Protein AF-A0A496TPA4-F1 (afdb_monomer)

pLDDT: mean 83.9, std 18.82, range [39.41, 98.81]

Sequence (120 aa):
IIIVALFLFCKKSGTNETYGLCKVEGTVYLDNQPYAGAEVEYGFAVVRGSTIGTELVWTASQIIRTDNNGYYSFSRKQVNDRYDYRVRAKHPIKGYWSEHFRGTIMGGTTKTHNFSFTSE

Structure (mmCIF, N/CA/C/O backbone):
data_AF-A0A496TPA4-F1
#
_entry.id   AF-A0A496TPA4-F1
#
loop_
_atom_site.group_PDB
_atom_site.id
_atom_site.type_symbol
_atom_site.label_atom_id
_atom_site.label_alt_id
_atom_site.label_comp_id
_atom_site.label_asym_id
_atom_site.label_entity_id
_atom_site.label_seq_id
_atom_site.pdbx_PDB_ins_code
_atom_site.Cartn_x
_atom_site.Cartn_y
_atom_site.Cartn_z
_atom_site.occupancy
_atom_site.B_iso_or_equiv
_atom_site.auth_seq_id
_atom_site.auth_comp_id
_atom_site.auth_asym_id
_atom_site.auth_atom_id
_atom_site.pdbx_PDB_model_num
ATOM 1 N N . ILE A 1 1 ? -3.164 -44.098 -53.276 1.00 43.75 1 ILE A N 1
ATOM 2 C CA . ILE A 1 1 ? -2.377 -42.845 -53.361 1.00 43.75 1 ILE A CA 1
ATOM 3 C C . ILE A 1 1 ? -3.028 -41.849 -52.412 1.00 43.75 1 ILE A C 1
ATOM 5 O O . ILE A 1 1 ? -4.194 -41.528 -52.592 1.00 43.75 1 ILE A O 1
ATOM 9 N N . ILE A 1 2 ? -2.312 -41.502 -51.342 1.00 45.41 2 ILE A N 1
ATOM 10 C CA . ILE A 1 2 ? -2.706 -40.578 -50.270 1.00 45.41 2 ILE A CA 1
ATOM 11 C C . ILE A 1 2 ? -2.061 -39.230 -50.589 1.00 45.41 2 ILE A C 1
ATOM 13 O O . ILE A 1 2 ? -0.855 -39.211 -50.815 1.00 45.41 2 ILE A O 1
ATOM 17 N N . ILE A 1 3 ? -2.812 -38.125 -50.551 1.00 47.16 3 ILE A N 1
ATOM 18 C CA . ILE A 1 3 ? -2.228 -36.785 -50.389 1.00 47.16 3 ILE A CA 1
ATOM 19 C C . ILE A 1 3 ? -3.076 -36.014 -49.374 1.00 47.16 3 ILE A C 1
ATOM 21 O O . ILE A 1 3 ? -4.131 -35.468 -49.683 1.00 47.16 3 ILE A O 1
ATOM 25 N N . VAL A 1 4 ? -2.592 -36.022 -48.132 1.00 50.34 4 VAL A N 1
ATOM 26 C CA . VAL A 1 4 ? -3.020 -35.157 -47.031 1.00 50.34 4 VAL A CA 1
ATOM 27 C C . VAL A 1 4 ? -2.287 -33.828 -47.207 1.00 50.34 4 VAL A C 1
ATOM 29 O O . VAL A 1 4 ? -1.071 -33.767 -47.038 1.00 50.34 4 VAL A O 1
ATOM 32 N N . ALA A 1 5 ? -3.006 -32.765 -47.565 1.00 53.84 5 ALA A N 1
ATOM 33 C CA . ALA A 1 5 ? -2.445 -31.419 -47.634 1.00 53.84 5 ALA A CA 1
ATOM 34 C C . ALA A 1 5 ? -2.556 -30.738 -46.259 1.00 53.84 5 ALA A C 1
ATOM 36 O O . ALA A 1 5 ? -3.530 -30.055 -45.948 1.00 53.84 5 ALA A O 1
ATOM 37 N N . LEU A 1 6 ? -1.540 -30.962 -45.423 1.00 49.50 6 LEU A N 1
ATOM 38 C CA . LEU A 1 6 ? -1.263 -30.187 -44.215 1.00 49.50 6 LEU A CA 1
ATOM 39 C C . LEU A 1 6 ? -0.808 -28.776 -44.620 1.00 49.50 6 LEU A C 1
ATOM 41 O O . LEU A 1 6 ? 0.357 -28.558 -44.948 1.00 49.50 6 LEU A O 1
ATOM 45 N N . PHE A 1 7 ? -1.717 -27.803 -44.573 1.00 52.25 7 PHE A N 1
ATOM 46 C CA . PHE A 1 7 ? -1.339 -26.391 -44.606 1.00 52.25 7 PHE A CA 1
ATOM 47 C C . PHE A 1 7 ? -0.762 -25.991 -43.243 1.00 52.25 7 PHE A C 1
ATOM 49 O O . PHE A 1 7 ? -1.466 -25.550 -42.336 1.00 52.25 7 PHE A O 1
ATOM 56 N N . LEU A 1 8 ? 0.555 -26.165 -43.118 1.00 51.94 8 LEU A N 1
ATOM 57 C CA . LEU A 1 8 ? 1.398 -25.560 -42.092 1.00 51.94 8 LEU A CA 1
ATOM 58 C C . LEU A 1 8 ? 1.407 -24.036 -42.281 1.00 51.94 8 LEU A C 1
ATOM 60 O O . LEU A 1 8 ? 2.301 -23.470 -42.907 1.00 51.94 8 LEU A O 1
ATOM 64 N N . PHE A 1 9 ? 0.412 -23.352 -41.718 1.00 55.00 9 PHE A N 1
ATOM 65 C CA . PHE A 1 9 ? 0.528 -21.920 -41.464 1.00 55.00 9 PHE A CA 1
ATOM 66 C C . PHE A 1 9 ? 1.461 -21.709 -40.270 1.00 55.00 9 PHE A C 1
ATOM 68 O O . PHE A 1 9 ? 1.037 -21.630 -39.117 1.00 55.00 9 PHE A O 1
ATOM 75 N N . CYS A 1 10 ? 2.756 -21.597 -40.567 1.00 48.84 10 CYS A N 1
ATOM 76 C CA . CYS A 1 10 ? 3.737 -20.992 -39.677 1.00 48.84 10 CYS A CA 1
ATOM 77 C C . CYS A 1 10 ? 3.337 -19.533 -39.415 1.00 48.84 10 CYS A C 1
ATOM 79 O O . CYS A 1 10 ? 3.732 -18.619 -40.141 1.00 48.84 10 CYS A O 1
ATOM 81 N N . LYS A 1 11 ? 2.547 -19.295 -38.361 1.00 42.28 11 LYS A N 1
ATOM 82 C CA . LYS A 1 11 ? 2.429 -17.962 -37.773 1.00 42.28 11 LYS A CA 1
ATOM 83 C C . LYS A 1 11 ? 3.785 -17.606 -37.172 1.00 42.28 11 LYS A C 1
ATOM 85 O O . LYS A 1 11 ? 4.165 -18.098 -36.117 1.00 42.28 11 LYS A O 1
ATOM 90 N N . LYS A 1 12 ? 4.513 -16.751 -37.889 1.00 41.75 12 LYS A N 1
ATOM 91 C CA . LYS A 1 12 ? 5.655 -15.977 -37.404 1.00 41.75 12 LYS A CA 1
ATOM 92 C C . LYS A 1 12 ? 5.258 -15.340 -36.066 1.00 41.75 12 LYS A C 1
ATOM 94 O O . LYS A 1 12 ? 4.437 -14.424 -36.056 1.00 41.75 12 LYS A O 1
ATOM 99 N N . SER A 1 13 ? 5.788 -15.854 -34.953 1.00 41.25 13 SER A N 1
ATOM 100 C CA . SER A 1 13 ? 5.656 -15.217 -33.640 1.00 41.25 13 SER A CA 1
ATOM 101 C C . SER A 1 13 ? 6.292 -13.838 -33.725 1.00 41.25 13 SER A C 1
ATOM 103 O O . SER A 1 13 ? 7.514 -13.706 -33.727 1.00 41.25 13 SER A O 1
ATOM 105 N N . GLY A 1 14 ? 5.452 -12.814 -33.859 1.00 39.41 14 GLY A N 1
ATOM 106 C CA . GLY A 1 14 ? 5.850 -11.450 -33.564 1.00 39.41 14 GLY A CA 1
ATOM 107 C C . GLY A 1 14 ? 6.234 -11.393 -32.093 1.00 39.41 14 GLY A C 1
ATOM 108 O O . GLY A 1 14 ? 5.472 -11.829 -31.231 1.00 39.41 14 GLY A O 1
ATOM 109 N N . THR A 1 15 ? 7.436 -10.912 -31.814 1.00 41.53 15 THR A N 1
ATOM 110 C CA . THR A 1 15 ? 7.866 -10.498 -30.484 1.00 41.53 15 THR A CA 1
ATOM 111 C C . THR A 1 15 ? 6.883 -9.434 -29.998 1.00 41.53 15 THR A C 1
ATOM 113 O O . THR A 1 15 ? 6.935 -8.285 -30.428 1.00 41.53 15 THR A O 1
ATOM 116 N N . ASN A 1 16 ? 5.922 -9.832 -29.162 1.00 43.44 16 ASN A N 1
ATOM 117 C CA . ASN A 1 16 ? 5.026 -8.900 -28.491 1.00 43.44 16 ASN A CA 1
ATOM 118 C C . ASN A 1 16 ? 5.857 -8.131 -27.462 1.00 43.44 16 ASN A C 1
ATOM 120 O O . ASN A 1 16 ? 6.137 -8.650 -26.381 1.00 43.44 16 ASN A O 1
ATOM 124 N N . GLU A 1 17 ? 6.257 -6.903 -27.790 1.00 49.25 17 GLU A N 1
ATOM 125 C CA . GLU A 1 17 ? 6.692 -5.942 -26.778 1.00 49.25 17 GLU A CA 1
ATOM 126 C C . GLU A 1 17 ? 5.532 -5.764 -25.792 1.00 49.25 17 GLU A C 1
ATOM 128 O O . GLU A 1 17 ? 4.506 -5.150 -26.098 1.00 49.25 17 GLU A O 1
ATOM 133 N N . THR A 1 18 ? 5.642 -6.394 -24.623 1.00 49.47 18 THR A N 1
ATOM 134 C CA . THR A 1 18 ? 4.565 -6.414 -23.634 1.00 49.47 18 THR A CA 1
ATOM 135 C C . THR A 1 18 ? 4.626 -5.112 -22.842 1.00 49.47 18 THR A C 1
ATOM 137 O O . THR A 1 18 ? 5.101 -5.064 -21.710 1.00 49.47 18 THR A O 1
ATOM 140 N N . TYR A 1 19 ? 4.137 -4.024 -23.443 1.00 59.41 19 TYR A N 1
ATOM 141 C CA . TYR A 1 19 ? 3.823 -2.785 -22.730 1.00 59.41 19 TYR A CA 1
ATOM 142 C C . TYR A 1 19 ? 2.642 -3.036 -21.789 1.00 59.41 19 TYR A C 1
ATOM 144 O O . TYR A 1 19 ? 1.494 -2.713 -22.089 1.00 59.41 19 TYR A O 1
ATOM 152 N N . GLY A 1 20 ? 2.907 -3.660 -20.648 1.00 69.50 20 GLY A N 1
ATOM 153 C CA . GLY A 1 20 ? 1.885 -3.980 -19.666 1.00 69.50 20 GLY A CA 1
ATOM 154 C C . GLY A 1 20 ? 1.856 -2.957 -18.534 1.00 69.50 20 GLY A C 1
ATOM 155 O O . GLY A 1 20 ? 2.882 -2.667 -17.916 1.00 69.50 20 GLY A O 1
ATOM 156 N N . LEU A 1 21 ? 0.672 -2.421 -18.224 1.00 83.12 21 LEU A N 1
ATOM 157 C CA .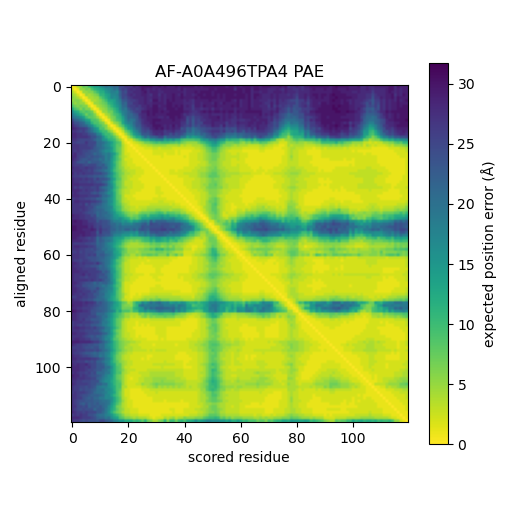 LEU A 1 21 ? 0.458 -1.673 -16.986 1.00 83.12 21 LEU A CA 1
ATOM 158 C C . LEU A 1 21 ? 0.671 -2.630 -15.808 1.00 83.12 21 LEU A C 1
ATOM 160 O O . LEU A 1 21 ? 0.007 -3.658 -15.723 1.00 83.12 21 LEU A O 1
ATOM 164 N N . CYS A 1 22 ? 1.597 -2.303 -14.918 1.00 89.25 22 CYS A N 1
ATOM 165 C CA . CYS A 1 22 ? 1.810 -3.056 -13.687 1.00 89.25 22 CYS A CA 1
ATOM 166 C C . CYS A 1 22 ? 1.130 -2.330 -12.522 1.00 89.25 22 CYS A C 1
ATOM 168 O O . CYS A 1 22 ? 1.111 -1.091 -12.488 1.00 89.25 22 CYS A O 1
ATOM 170 N N . LYS A 1 23 ? 0.558 -3.095 -11.589 1.00 93.38 23 LYS A N 1
ATOM 171 C CA . LYS A 1 23 ? -0.176 -2.551 -10.442 1.00 93.38 23 LYS A CA 1
ATOM 172 C C . LYS A 1 23 ? 0.288 -3.145 -9.121 1.00 93.38 23 LYS A C 1
ATOM 174 O O . LYS A 1 23 ? 0.474 -4.354 -9.011 1.00 93.38 23 LYS A O 1
ATOM 179 N N . VAL A 1 24 ? 0.423 -2.296 -8.111 1.00 96.25 24 VAL A N 1
ATOM 180 C CA . VAL A 1 24 ? 0.552 -2.708 -6.712 1.00 96.25 24 VAL A CA 1
ATOM 181 C C . VAL A 1 24 ? -0.623 -2.117 -5.957 1.00 96.25 24 VAL A C 1
ATOM 183 O O . VAL A 1 24 ? -0.747 -0.899 -5.863 1.00 96.25 24 VAL A O 1
ATOM 186 N N . GLU A 1 25 ? -1.489 -2.974 -5.444 1.00 98.25 25 GLU A N 1
ATOM 187 C CA . GLU A 1 25 ? -2.762 -2.581 -4.841 1.00 98.25 25 GLU A CA 1
ATOM 188 C C . GLU A 1 25 ? -3.027 -3.348 -3.549 1.00 98.25 25 GLU A C 1
ATOM 190 O O . GLU A 1 25 ? -2.268 -4.245 -3.180 1.00 98.25 25 GLU A O 1
ATOM 195 N N . GLY A 1 26 ? -4.084 -2.978 -2.839 1.00 98.56 26 GLY A N 1
ATOM 196 C CA . GLY A 1 26 ? -4.485 -3.659 -1.617 1.00 98.56 26 GLY A CA 1
ATOM 197 C C . GLY A 1 26 ? -5.403 -2.816 -0.755 1.00 98.56 26 GLY A C 1
ATOM 198 O O . GLY A 1 26 ? -5.841 -1.741 -1.159 1.00 98.56 26 GLY A O 1
ATOM 199 N N . THR A 1 27 ? -5.700 -3.327 0.435 1.00 98.81 27 THR A N 1
ATOM 200 C CA . THR A 1 27 ? -6.558 -2.664 1.420 1.00 98.81 27 THR A CA 1
ATOM 201 C C . THR A 1 27 ? -5.816 -2.499 2.743 1.00 98.81 27 THR A C 1
ATOM 203 O O . THR A 1 27 ? -5.124 -3.414 3.199 1.00 98.81 27 THR A O 1
ATOM 206 N N . VAL A 1 28 ? -5.946 -1.323 3.357 1.00 98.75 28 VAL A N 1
ATOM 207 C CA . VAL A 1 28 ? -5.493 -1.074 4.729 1.00 98.75 28 VAL A CA 1
ATOM 208 C C . VAL A 1 28 ? -6.665 -1.287 5.678 1.00 98.75 28 VAL A C 1
ATOM 210 O O . VAL A 1 28 ? -7.738 -0.725 5.474 1.00 98.75 28 VAL A O 1
ATOM 213 N N . TYR A 1 29 ? -6.438 -2.069 6.726 1.00 98.75 29 TYR A N 1
ATOM 214 C CA . TYR A 1 29 ? -7.395 -2.373 7.777 1.00 98.75 29 TYR A CA 1
ATOM 215 C C . TYR A 1 29 ? -6.912 -1.817 9.119 1.00 98.75 29 TYR A C 1
ATOM 217 O O . TYR A 1 29 ? -5.723 -1.887 9.441 1.00 98.75 29 TYR A O 1
ATOM 225 N N . LEU A 1 30 ? -7.849 -1.316 9.916 1.00 98.31 30 LEU A N 1
ATOM 226 C CA . LEU A 1 30 ? -7.680 -1.000 11.329 1.00 98.31 30 LEU A CA 1
ATOM 227 C C . LEU A 1 30 ? -8.755 -1.767 12.099 1.00 98.31 30 LEU A C 1
ATOM 229 O O . LEU A 1 30 ? -9.932 -1.657 11.766 1.00 98.31 30 LEU A O 1
ATOM 233 N N . ASP A 1 31 ? -8.351 -2.579 13.074 1.00 98.12 31 ASP A N 1
ATOM 234 C CA . ASP A 1 31 ? -9.261 -3.423 13.864 1.00 98.12 31 ASP A CA 1
ATOM 235 C C . ASP A 1 31 ? -10.167 -4.300 12.983 1.00 98.12 31 ASP A C 1
ATOM 237 O O . ASP A 1 31 ? -11.372 -4.438 13.196 1.00 98.12 31 ASP A O 1
ATOM 241 N N . ASN A 1 32 ? -9.564 -4.889 11.944 1.00 97.88 32 ASN A N 1
ATOM 242 C CA . ASN A 1 32 ? -10.218 -5.720 10.927 1.00 97.88 32 ASN A CA 1
ATOM 243 C C . ASN A 1 32 ? -11.291 -5.006 10.080 1.00 97.88 32 ASN A C 1
ATOM 245 O O . ASN A 1 32 ? -12.014 -5.668 9.337 1.00 97.88 32 ASN A O 1
ATOM 249 N N . GLN A 1 33 ? -11.381 -3.675 10.138 1.00 98.19 33 GLN A N 1
ATOM 250 C CA . GLN A 1 33 ? -12.253 -2.869 9.281 1.00 98.19 33 GLN A CA 1
ATOM 251 C C . GLN A 1 33 ? -11.429 -2.090 8.251 1.00 98.19 33 GLN A C 1
ATO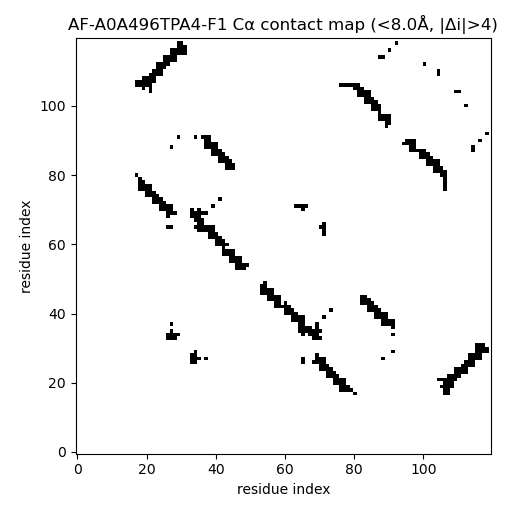M 253 O O . GLN A 1 33 ? -10.367 -1.575 8.607 1.00 98.19 33 GLN A O 1
ATOM 258 N N . PRO A 1 34 ? -11.869 -1.977 6.982 1.00 98.50 34 PRO A N 1
ATOM 259 C CA . PRO A 1 34 ? -11.165 -1.160 6.003 1.00 98.50 34 PRO A CA 1
ATOM 260 C C . PRO A 1 34 ? -11.072 0.297 6.463 1.00 98.50 34 PRO A C 1
ATOM 262 O O . PRO A 1 34 ? -12.053 0.873 6.933 1.00 98.50 34 PRO A O 1
ATOM 265 N N . TYR A 1 35 ? -9.890 0.894 6.330 1.00 98.44 35 TYR A N 1
ATOM 266 C CA . TYR A 1 35 ? -9.608 2.224 6.855 1.00 98.44 35 TYR A CA 1
ATOM 267 C C . TYR A 1 35 ? -9.349 3.231 5.737 1.00 98.44 35 TYR A C 1
ATOM 269 O O . TYR A 1 35 ? -8.354 3.136 5.011 1.00 98.44 35 TYR A O 1
ATOM 277 N N . ALA A 1 36 ? -10.212 4.239 5.640 1.00 98.50 36 ALA A N 1
ATOM 278 C CA . ALA A 1 36 ? -10.084 5.329 4.682 1.00 98.50 36 ALA A CA 1
ATOM 279 C C . ALA A 1 36 ? -9.058 6.381 5.122 1.00 98.50 36 ALA A C 1
ATOM 281 O O . ALA A 1 36 ? -9.000 6.758 6.288 1.00 98.50 36 ALA A O 1
ATOM 282 N N . GLY A 1 37 ? -8.273 6.908 4.181 1.00 98.19 37 GLY A N 1
ATOM 283 C CA . GLY A 1 37 ? -7.311 7.977 4.455 1.00 98.19 37 GLY A CA 1
ATOM 284 C C . GLY A 1 37 ? -5.951 7.532 5.011 1.00 98.19 37 GLY A C 1
ATOM 285 O O . GLY A 1 37 ? -5.127 8.395 5.319 1.00 98.19 37 GLY A O 1
ATOM 286 N N . ALA A 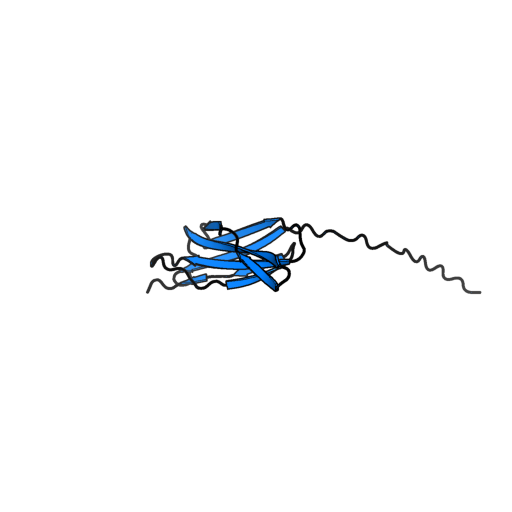1 38 ? -5.673 6.228 5.112 1.00 98.44 38 ALA A N 1
ATOM 287 C CA . ALA A 1 38 ? -4.358 5.724 5.510 1.00 98.44 38 ALA A CA 1
ATOM 288 C C . ALA A 1 38 ? -3.300 6.082 4.458 1.00 98.44 38 ALA A C 1
ATOM 290 O O . ALA A 1 38 ? -3.527 5.911 3.261 1.00 98.44 38 ALA A O 1
ATOM 291 N N . GLU A 1 39 ? -2.131 6.554 4.896 1.00 98.75 39 GLU A N 1
ATOM 292 C CA . GLU A 1 39 ? -1.011 6.843 3.997 1.00 98.75 39 GLU A CA 1
ATOM 293 C C . GLU A 1 39 ? -0.303 5.544 3.601 1.00 98.75 39 GLU A C 1
ATOM 295 O O . GLU A 1 39 ? 0.144 4.781 4.457 1.00 98.75 39 GLU A O 1
ATOM 300 N N . VAL A 1 40 ? -0.163 5.310 2.299 1.00 98.75 40 VAL A N 1
ATOM 301 C CA . VAL A 1 40 ? 0.578 4.176 1.740 1.00 98.75 40 VAL A CA 1
ATOM 302 C C . VAL A 1 40 ? 1.726 4.722 0.912 1.00 98.75 40 VAL A C 1
ATOM 304 O O . VAL A 1 40 ? 1.526 5.577 0.052 1.00 98.75 40 VAL A O 1
ATOM 307 N N . GLU A 1 41 ? 2.933 4.239 1.185 1.00 98.31 41 GLU A N 1
ATOM 308 C CA . GLU A 1 41 ? 4.153 4.592 0.472 1.00 98.31 41 GLU A CA 1
ATOM 309 C C . GLU A 1 41 ? 4.526 3.465 -0.487 1.00 98.31 41 GLU A C 1
ATOM 311 O O . GLU A 1 41 ? 4.611 2.299 -0.100 1.00 98.31 41 GLU A O 1
ATOM 316 N N . TYR A 1 42 ? 4.825 3.837 -1.723 1.00 96.56 42 TYR A N 1
ATOM 317 C CA . TYR A 1 42 ? 5.289 2.947 -2.770 1.00 96.56 42 TYR A CA 1
ATOM 318 C C . TYR A 1 42 ? 6.587 3.464 -3.377 1.00 96.56 42 TYR A C 1
ATOM 320 O O . TYR A 1 42 ? 6.719 4.647 -3.685 1.00 96.56 42 TYR A O 1
ATOM 328 N N . GLY A 1 43 ? 7.542 2.569 -3.597 1.00 93.94 43 GLY A N 1
ATOM 329 C CA . GLY A 1 43 ? 8.775 2.872 -4.309 1.00 93.94 43 GLY A CA 1
ATOM 330 C C . GLY A 1 43 ? 9.157 1.739 -5.245 1.00 93.94 43 GLY A C 1
ATOM 331 O O . GLY A 1 43 ? 8.770 0.589 -5.046 1.00 93.94 43 GLY A O 1
ATOM 332 N N . PHE A 1 44 ? 9.962 2.056 -6.248 1.00 90.81 44 PHE A N 1
ATOM 333 C CA . PHE A 1 44 ? 10.561 1.066 -7.130 1.00 90.81 44 PHE A CA 1
ATOM 334 C C . PHE A 1 44 ? 12.067 1.268 -7.199 1.00 90.81 44 PHE A C 1
ATOM 336 O O . PHE A 1 44 ? 12.565 2.372 -6.981 1.00 90.81 44 PHE A O 1
ATOM 343 N N . ALA A 1 45 ? 12.791 0.204 -7.506 1.00 89.12 45 ALA A N 1
ATOM 344 C CA . ALA A 1 45 ? 14.212 0.266 -7.768 1.00 89.12 45 ALA A CA 1
ATOM 345 C C . ALA A 1 45 ? 14.482 0.201 -9.268 1.00 89.12 45 ALA A C 1
ATOM 347 O O . ALA A 1 45 ? 13.780 -0.466 -10.032 1.00 89.12 45 ALA A O 1
ATOM 348 N N . VAL A 1 46 ? 15.526 0.907 -9.680 1.00 79.06 46 VAL A N 1
ATOM 349 C CA . VAL A 1 46 ? 16.168 0.722 -10.977 1.00 79.06 46 VAL A CA 1
ATOM 350 C C . VAL A 1 46 ? 17.505 0.037 -10.744 1.00 79.06 46 VAL A C 1
ATOM 352 O O . VAL A 1 46 ? 18.209 0.341 -9.779 1.00 79.06 46 VAL A O 1
ATOM 355 N N . VAL A 1 47 ? 17.858 -0.899 -11.620 1.00 75.25 47 VAL A N 1
ATOM 356 C CA . VAL A 1 47 ? 19.193 -1.496 -11.599 1.00 75.25 47 VAL A CA 1
ATOM 357 C C . VAL A 1 47 ? 20.151 -0.478 -12.197 1.00 75.25 47 VAL A C 1
ATOM 359 O O . VAL A 1 47 ? 20.028 -0.125 -13.372 1.00 75.25 47 VAL A O 1
ATOM 362 N N . ARG A 1 48 ? 21.110 -0.004 -11.402 1.00 69.81 48 ARG A N 1
ATOM 363 C CA . ARG A 1 48 ? 22.224 0.791 -11.915 1.00 69.81 48 ARG A CA 1
ATOM 364 C C . ARG A 1 48 ? 23.423 -0.137 -12.068 1.00 69.81 48 ARG A C 1
ATOM 366 O O . ARG A 1 48 ? 23.983 -0.613 -11.085 1.00 69.81 48 ARG A O 1
ATOM 373 N N . GLY A 1 49 ? 23.768 -0.442 -13.317 1.00 64.12 49 GLY A N 1
ATOM 374 C CA . GLY A 1 49 ? 24.955 -1.230 -13.631 1.00 64.12 49 GLY A CA 1
ATOM 375 C C . GLY A 1 49 ? 26.223 -0.401 -13.437 1.00 64.12 49 GLY A C 1
ATOM 376 O O . GLY A 1 49 ? 26.305 0.730 -13.915 1.00 64.12 49 GLY A O 1
ATOM 377 N N . SER A 1 50 ? 27.211 -0.974 -12.755 1.00 59.41 50 SER A N 1
ATOM 378 C CA . SER A 1 50 ? 28.598 -0.509 -12.765 1.00 59.41 50 SER A CA 1
ATOM 379 C C . SER A 1 50 ? 29.516 -1.674 -13.136 1.00 59.41 50 SER A C 1
ATOM 381 O O . SER A 1 50 ? 29.132 -2.836 -13.009 1.00 59.41 50 SER A O 1
ATOM 383 N N . THR A 1 51 ? 30.751 -1.380 -13.541 1.00 56.97 51 THR A N 1
ATOM 384 C CA . THR A 1 51 ? 31.786 -2.383 -13.853 1.00 56.97 51 THR A CA 1
ATOM 385 C C . THR A 1 51 ? 32.119 -3.306 -12.664 1.00 56.97 51 THR A C 1
ATOM 387 O O . THR A 1 51 ? 32.792 -4.312 -12.851 1.00 56.97 51 THR A O 1
ATOM 390 N N . ILE A 1 52 ? 31.656 -2.976 -11.448 1.00 59.50 52 ILE A N 1
ATOM 391 C CA . ILE A 1 52 ? 31.994 -3.645 -10.178 1.00 59.50 52 ILE A CA 1
ATOM 392 C C . ILE A 1 52 ? 30.762 -4.339 -9.546 1.00 59.50 52 ILE A C 1
ATOM 394 O O . ILE A 1 52 ? 30.892 -5.067 -8.567 1.00 59.50 52 ILE A O 1
ATOM 398 N N . GLY A 1 53 ? 29.560 -4.183 -10.117 1.00 59.91 53 GLY A N 1
ATOM 399 C CA . GLY A 1 53 ? 28.351 -4.861 -9.636 1.00 59.91 53 GLY A CA 1
ATOM 400 C C . GLY A 1 53 ? 27.043 -4.167 -10.015 1.00 59.91 53 GLY A C 1
ATOM 401 O O . GLY A 1 53 ? 27.031 -3.043 -10.527 1.00 59.91 53 GLY A O 1
ATOM 402 N N . THR A 1 54 ? 25.929 -4.855 -9.752 1.00 72.06 54 THR A N 1
ATOM 403 C CA . THR A 1 54 ? 24.563 -4.333 -9.896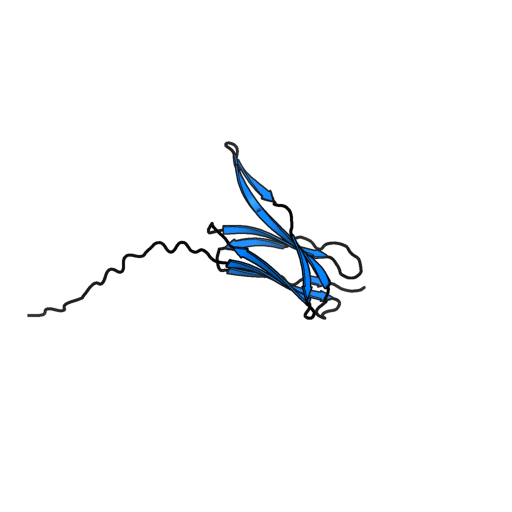 1.00 72.06 54 THR A CA 1
ATOM 404 C C . THR A 1 54 ? 24.034 -3.849 -8.550 1.00 72.06 54 THR A C 1
ATOM 406 O O . THR A 1 54 ? 23.865 -4.656 -7.636 1.00 72.06 54 THR A O 1
ATOM 409 N N . GLU A 1 55 ? 23.727 -2.557 -8.438 1.00 80.31 55 GLU A N 1
ATOM 410 C CA . GLU A 1 55 ? 23.072 -1.978 -7.260 1.00 80.31 55 GLU A CA 1
ATOM 411 C C . GLU A 1 55 ? 21.610 -1.628 -7.576 1.00 80.31 55 GLU A C 1
ATOM 413 O O . GLU A 1 55 ? 21.297 -1.093 -8.646 1.00 80.31 55 GLU A O 1
ATOM 418 N N . LEU A 1 56 ? 20.709 -1.926 -6.635 1.00 82.62 56 LEU A N 1
ATOM 419 C CA . LEU A 1 56 ? 19.323 -1.468 -6.683 1.00 82.62 56 LEU A CA 1
ATOM 420 C C . LEU A 1 56 ? 19.234 -0.052 -6.119 1.00 82.62 56 LEU A C 1
ATOM 422 O O . LEU A 1 56 ? 19.319 0.155 -4.910 1.00 82.62 56 LEU A O 1
ATOM 426 N N . VAL A 1 57 ? 18.998 0.916 -6.998 1.00 86.31 57 VAL A N 1
ATOM 427 C CA . VAL A 1 57 ? 18.786 2.309 -6.605 1.00 86.31 57 VAL A CA 1
ATOM 428 C C . VAL A 1 57 ? 17.288 2.563 -6.516 1.00 86.31 57 VAL A C 1
ATOM 430 O O . VAL A 1 57 ? 16.585 2.561 -7.528 1.00 86.31 57 VAL A O 1
ATOM 433 N N . TRP A 1 58 ? 16.790 2.774 -5.299 1.00 88.31 58 TRP A N 1
ATOM 434 C CA . TRP A 1 58 ? 15.388 3.115 -5.060 1.00 88.31 58 TRP A CA 1
ATOM 435 C C . TRP A 1 58 ? 15.097 4.542 -5.511 1.00 88.31 58 TRP A C 1
ATOM 437 O O . TRP A 1 58 ? 15.801 5.479 -5.138 1.00 88.31 58 TRP A O 1
ATOM 447 N N . THR A 1 59 ? 14.036 4.722 -6.288 1.00 84.94 59 THR A N 1
ATOM 448 C CA . THR A 1 59 ? 13.565 6.054 -6.659 1.00 84.94 59 THR A CA 1
ATOM 449 C C . THR A 1 59 ? 12.848 6.738 -5.505 1.00 84.94 59 THR A C 1
ATOM 451 O O . THR A 1 59 ? 12.502 6.106 -4.503 1.00 84.94 59 THR A O 1
ATOM 454 N N . ALA A 1 60 ? 12.576 8.035 -5.676 1.00 87.19 60 ALA A N 1
ATOM 455 C CA . ALA A 1 60 ? 11.664 8.757 -4.802 1.00 87.19 60 ALA A CA 1
ATOM 456 C C . ALA A 1 60 ? 10.339 7.989 -4.674 1.00 87.19 60 ALA A C 1
ATOM 458 O O . ALA A 1 60 ? 9.781 7.521 -5.674 1.00 87.19 60 ALA A O 1
ATOM 459 N N . SER A 1 61 ? 9.877 7.833 -3.435 1.00 90.94 61 SER A N 1
ATOM 460 C CA . SER A 1 61 ? 8.626 7.147 -3.147 1.00 90.94 61 SER A CA 1
ATOM 461 C C . SER A 1 61 ? 7.429 8.026 -3.521 1.00 90.94 61 SER A C 1
ATOM 463 O O . SER A 1 61 ? 7.470 9.248 -3.390 1.00 90.94 61 SER A O 1
ATOM 465 N N . GLN A 1 62 ? 6.345 7.392 -3.953 1.00 95.62 62 GLN A N 1
ATOM 466 C CA . GLN A 1 62 ? 5.026 8.000 -4.066 1.00 95.62 62 GLN A CA 1
ATOM 467 C C . GLN A 1 62 ? 4.228 7.677 -2.806 1.00 95.62 62 GLN A C 1
ATOM 469 O O . GLN A 1 62 ? 4.302 6.557 -2.304 1.00 95.62 62 GLN A O 1
ATOM 474 N N . ILE A 1 63 ? 3.454 8.641 -2.311 1.00 97.88 63 ILE A N 1
ATOM 475 C C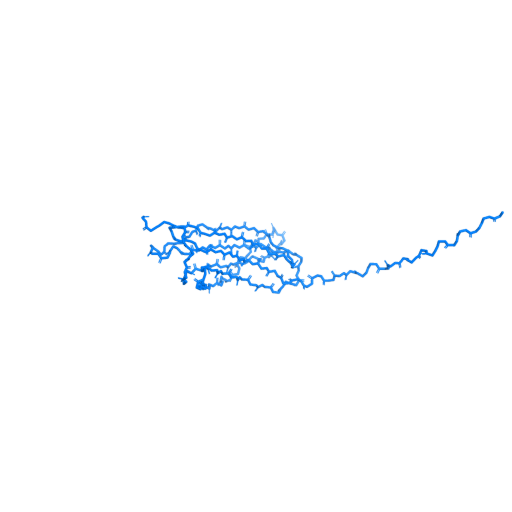A . ILE A 1 63 ? 2.535 8.437 -1.190 1.00 97.88 63 ILE A CA 1
ATOM 476 C C . ILE A 1 63 ? 1.125 8.758 -1.671 1.00 97.88 63 ILE A C 1
ATOM 478 O O . ILE A 1 63 ? 0.895 9.828 -2.234 1.00 97.88 63 ILE A O 1
ATOM 482 N N . ILE A 1 64 ? 0.190 7.837 -1.444 1.00 98.25 64 ILE A N 1
ATOM 483 C CA . ILE A 1 64 ? -1.246 8.064 -1.653 1.00 98.25 64 ILE A CA 1
ATOM 484 C C . ILE A 1 64 ? -2.006 7.787 -0.363 1.00 98.25 64 ILE A C 1
ATOM 486 O O . ILE A 1 64 ? -1.470 7.188 0.570 1.00 98.25 64 ILE A O 1
ATOM 490 N N . ARG A 1 65 ? -3.263 8.227 -0.322 1.00 98.62 65 ARG A N 1
ATOM 491 C CA . ARG A 1 65 ? -4.200 7.868 0.739 1.00 98.62 65 ARG A CA 1
ATOM 492 C C . ARG A 1 65 ? -5.199 6.841 0.234 1.00 98.62 65 ARG A C 1
ATOM 494 O O . ARG A 1 65 ? -5.589 6.908 -0.931 1.00 98.62 65 ARG A O 1
ATOM 501 N N . THR A 1 66 ? -5.583 5.908 1.098 1.00 98.62 66 THR A N 1
ATOM 502 C CA . THR A 1 66 ? -6.635 4.936 0.792 1.00 98.62 66 THR A CA 1
ATOM 503 C C . THR A 1 66 ? -7.984 5.619 0.580 1.00 98.62 66 THR A C 1
ATOM 505 O O . THR A 1 66 ? -8.267 6.658 1.185 1.00 98.62 66 THR A O 1
ATOM 508 N N . ASP A 1 67 ? -8.817 5.031 -0.277 1.00 98.62 67 ASP A N 1
ATOM 509 C CA . ASP A 1 67 ? -10.185 5.486 -0.522 1.00 98.62 67 ASP A CA 1
ATOM 510 C C . ASP A 1 67 ? -11.153 5.094 0.614 1.00 98.62 67 ASP A C 1
ATOM 512 O O . ASP A 1 67 ? -10.751 4.549 1.642 1.00 98.62 67 ASP A O 1
ATOM 516 N N . ASN A 1 68 ? -12.451 5.357 0.428 1.00 98.31 68 ASN A N 1
ATOM 517 C CA . ASN A 1 68 ? -13.493 5.067 1.421 1.00 98.31 68 ASN A CA 1
ATOM 518 C C . ASN A 1 68 ? -13.630 3.577 1.783 1.00 98.31 68 ASN A C 1
ATOM 520 O O . ASN A 1 68 ? -14.185 3.265 2.831 1.00 98.31 68 ASN A O 1
ATOM 524 N N . ASN A 1 69 ? -13.130 2.670 0.943 1.00 98.38 69 ASN A N 1
ATOM 525 C CA . ASN A 1 69 ? -13.120 1.230 1.190 1.00 98.38 69 ASN A CA 1
ATOM 526 C C . ASN A 1 69 ? -11.761 0.754 1.721 1.00 98.38 69 ASN A C 1
ATOM 528 O O . ASN A 1 69 ? -11.474 -0.439 1.695 1.00 98.38 69 ASN A O 1
ATOM 532 N N . GLY A 1 70 ? -10.894 1.675 2.147 1.00 98.50 70 GLY A N 1
ATOM 533 C CA . GLY A 1 70 ? -9.533 1.377 2.573 1.00 98.50 70 GLY A CA 1
ATOM 534 C C . GLY A 1 70 ? -8.609 0.924 1.445 1.00 98.50 70 GLY A C 1
ATOM 535 O O . GLY A 1 70 ? -7.497 0.475 1.725 1.00 98.50 70 GLY A O 1
ATOM 536 N N . TYR A 1 71 ? -9.032 1.051 0.186 1.00 98.75 71 TYR A N 1
ATOM 537 C CA . TYR A 1 71 ? -8.298 0.545 -0.963 1.00 98.75 71 TYR A CA 1
ATOM 538 C C . TYR A 1 71 ? -7.253 1.546 -1.457 1.00 98.75 71 TYR A C 1
ATOM 540 O O . TYR A 1 71 ? -7.463 2.760 -1.458 1.00 98.75 71 TYR A O 1
ATOM 548 N N . TYR A 1 72 ? -6.113 1.030 -1.908 1.00 98.56 72 TYR A N 1
ATOM 549 C CA . TYR A 1 72 ? -5.070 1.792 -2.580 1.00 98.56 72 TYR A CA 1
ATOM 550 C C . TYR A 1 72 ? -4.624 1.070 -3.855 1.00 98.56 72 TYR A C 1
ATOM 552 O O . TYR A 1 72 ? -4.651 -0.157 -3.941 1.00 98.56 72 TYR A O 1
ATOM 560 N N . SER A 1 73 ? -4.155 1.830 -4.847 1.00 97.94 73 SER A N 1
ATOM 561 C CA . SER A 1 73 ? -3.601 1.274 -6.084 1.00 97.94 73 SER A CA 1
ATOM 562 C C . SER A 1 73 ? -2.546 2.195 -6.677 1.00 97.94 73 SER A C 1
ATOM 564 O O . SER A 1 73 ? -2.841 3.313 -7.096 1.00 97.94 73 SER A O 1
ATOM 566 N N . PHE A 1 74 ? -1.327 1.685 -6.801 1.00 95.75 74 PHE A N 1
ATOM 567 C CA . PHE A 1 74 ? -0.260 2.286 -7.586 1.00 95.75 74 PHE A CA 1
ATOM 568 C C . PHE A 1 74 ? -0.212 1.616 -8.945 1.00 95.75 74 PHE A C 1
ATOM 570 O O . PHE A 1 74 ? -0.175 0.391 -9.041 1.00 95.75 74 PHE A O 1
ATOM 577 N N . SER A 1 75 ? -0.170 2.415 -10.003 1.00 92.50 75 SER A N 1
ATOM 578 C CA . SER A 1 75 ? -0.027 1.906 -11.359 1.00 92.50 75 SER A CA 1
ATOM 579 C C . SER A 1 75 ? 1.166 2.542 -12.036 1.00 92.50 75 SER A C 1
ATOM 581 O O . SER A 1 75 ? 1.353 3.758 -11.963 1.00 92.50 75 SER A O 1
ATOM 583 N N . ARG A 1 76 ? 1.934 1.735 -12.759 1.00 86.94 76 ARG A N 1
ATOM 584 C CA . ARG A 1 76 ? 3.035 2.230 -13.569 1.00 86.94 76 ARG A CA 1
ATOM 585 C C . ARG A 1 76 ? 3.003 1.595 -14.948 1.00 86.94 76 ARG A C 1
ATOM 587 O O . ARG A 1 76 ? 2.866 0.382 -15.092 1.00 86.94 76 ARG A O 1
ATOM 594 N N . LYS A 1 77 ? 3.173 2.419 -15.982 1.00 83.50 77 LYS A N 1
ATOM 595 C CA . LYS A 1 77 ? 3.435 1.915 -17.330 1.00 83.50 77 LYS A CA 1
ATOM 596 C C . LYS A 1 77 ? 4.867 1.397 -17.374 1.00 83.50 77 LYS A C 1
ATOM 598 O O . LYS A 1 77 ? 5.804 2.154 -17.115 1.00 83.50 77 LYS A O 1
ATOM 603 N N . GLN A 1 78 ? 5.025 0.109 -17.647 1.00 70.44 78 GLN A N 1
ATOM 604 C CA . GLN A 1 78 ? 6.337 -0.512 -17.711 1.00 70.44 78 GLN A CA 1
ATOM 605 C C . GLN A 1 78 ? 6.847 -0.523 -19.153 1.00 70.44 78 GLN A C 1
ATOM 607 O O . GLN A 1 78 ? 6.082 -0.778 -20.081 1.00 70.44 78 GLN A O 1
ATOM 612 N N . VAL A 1 79 ? 8.132 -0.201 -19.319 1.00 61.19 79 VAL A N 1
ATOM 613 C CA . VAL A 1 79 ? 8.846 -0.240 -20.610 1.00 61.19 79 VAL A CA 1
ATOM 614 C C . VAL A 1 79 ? 9.735 -1.493 -20.714 1.00 61.19 79 VAL A C 1
ATOM 616 O O . VAL A 1 79 ? 10.032 -1.932 -21.813 1.00 61.19 79 VAL A O 1
ATOM 619 N N . ASN A 1 80 ? 10.094 -2.107 -19.576 1.00 64.75 80 ASN A N 1
ATOM 620 C CA . ASN A 1 80 ? 10.925 -3.318 -19.483 1.00 64.75 80 ASN A CA 1
ATOM 621 C C . ASN A 1 80 ? 10.147 -4.463 -18.817 1.00 64.75 80 ASN A C 1
ATOM 623 O O . ASN A 1 80 ? 9.181 -4.199 -18.112 1.00 64.75 80 ASN A O 1
ATOM 627 N N . ASP A 1 81 ? 10.603 -5.710 -18.923 1.00 70.12 81 ASP A N 1
ATOM 628 C CA . ASP A 1 81 ? 9.832 -6.875 -18.451 1.00 70.12 81 ASP A CA 1
ATOM 629 C C . ASP A 1 81 ? 9.702 -6.994 -16.922 1.00 70.12 81 ASP A C 1
ATOM 631 O O . ASP A 1 81 ? 8.738 -7.582 -16.432 1.00 70.12 81 ASP A O 1
ATOM 635 N N . ARG A 1 82 ? 10.630 -6.422 -16.137 1.00 80.75 82 ARG A N 1
ATOM 636 C CA . ARG A 1 82 ? 10.724 -6.656 -14.682 1.00 80.75 82 ARG A CA 1
ATOM 637 C C . ARG A 1 82 ? 11.286 -5.450 -13.908 1.00 80.75 82 ARG A C 1
ATOM 639 O O . ARG A 1 82 ? 12.251 -4.844 -14.363 1.00 80.75 82 ARG A O 1
ATOM 646 N N . TYR A 1 83 ? 10.747 -5.142 -12.722 1.00 85.12 83 TYR A N 1
ATOM 647 C CA . TYR A 1 83 ? 11.408 -4.276 -11.725 1.00 85.12 83 TYR A CA 1
ATOM 648 C C . TYR A 1 83 ? 11.077 -4.683 -10.286 1.00 85.12 83 TYR A C 1
ATOM 650 O O . TYR A 1 83 ? 10.082 -5.365 -10.027 1.00 85.12 83 TYR A O 1
ATOM 658 N N . ASP A 1 84 ? 11.911 -4.232 -9.350 1.00 91.62 84 ASP A N 1
ATOM 659 C CA . ASP A 1 84 ? 11.706 -4.434 -7.920 1.00 91.62 84 ASP A CA 1
ATOM 660 C C . ASP A 1 84 ? 10.930 -3.273 -7.306 1.00 91.62 84 ASP A C 1
ATOM 662 O O . ASP A 1 84 ? 11.211 -2.103 -7.566 1.00 91.62 84 ASP A O 1
ATOM 666 N N . TYR A 1 85 ? 9.949 -3.594 -6.476 1.00 93.69 85 TYR A N 1
ATOM 667 C CA . TYR A 1 85 ? 9.117 -2.636 -5.771 1.00 93.69 85 TYR A CA 1
ATOM 668 C C . TYR A 1 85 ? 9.190 -2.845 -4.266 1.00 93.69 85 TYR A C 1
ATOM 670 O O . TYR A 1 85 ? 9.548 -3.915 -3.765 1.00 93.69 85 TYR A O 1
ATOM 678 N N . ARG A 1 86 ? 8.805 -1.794 -3.551 1.00 96.25 86 ARG A N 1
ATOM 679 C CA . ARG A 1 86 ? 8.520 -1.833 -2.129 1.00 96.25 86 ARG A CA 1
ATOM 680 C C . ARG A 1 86 ? 7.239 -1.075 -1.828 1.00 96.25 86 ARG A C 1
ATOM 682 O O . ARG A 1 86 ? 6.968 -0.054 -2.459 1.00 96.25 86 ARG A O 1
ATOM 689 N N . VAL A 1 87 ? 6.477 -1.558 -0.859 1.00 98.00 87 VAL A N 1
ATOM 690 C CA . VAL A 1 87 ? 5.260 -0.900 -0.381 1.00 98.00 87 VAL A CA 1
ATOM 691 C C . VAL A 1 87 ? 5.155 -1.040 1.132 1.00 98.00 87 VAL A C 1
ATOM 693 O O . VAL A 1 87 ? 5.524 -2.073 1.687 1.00 98.00 87 VAL A O 1
ATOM 696 N N . ARG A 1 88 ? 4.695 0.012 1.803 1.00 98.56 88 ARG A N 1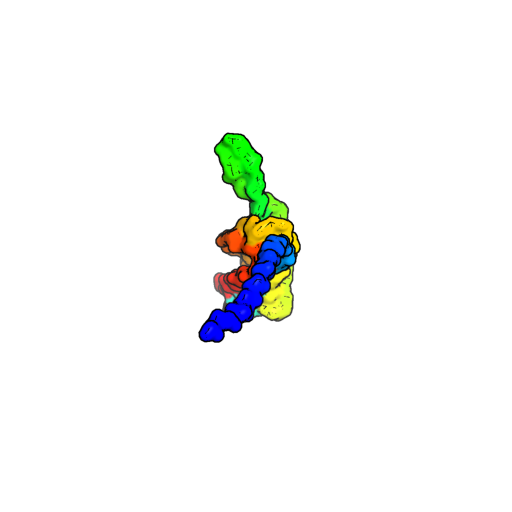
ATOM 697 C CA . ARG A 1 88 ? 4.402 0.022 3.241 1.00 98.56 88 ARG A CA 1
ATOM 698 C C . ARG A 1 88 ? 3.247 0.967 3.533 1.00 98.56 88 ARG A C 1
ATOM 700 O O . ARG A 1 88 ? 3.026 1.908 2.773 1.00 98.56 88 ARG A O 1
ATOM 707 N N . ALA A 1 89 ? 2.556 0.760 4.642 1.00 98.75 89 ALA A N 1
ATOM 708 C CA . ALA A 1 89 ? 1.494 1.652 5.092 1.00 98.75 89 ALA A CA 1
ATOM 709 C C . ALA A 1 89 ? 1.859 2.298 6.426 1.00 98.75 89 ALA A C 1
ATOM 711 O O . ALA A 1 89 ? 2.590 1.729 7.238 1.00 98.75 89 ALA A O 1
ATOM 712 N N . LYS A 1 90 ? 1.351 3.503 6.649 1.00 98.69 90 LYS A N 1
ATOM 713 C CA . LYS A 1 90 ? 1.452 4.198 7.922 1.00 98.69 90 LYS A CA 1
ATOM 714 C C . LYS A 1 90 ? 0.284 3.791 8.802 1.00 98.69 90 LYS A C 1
ATOM 716 O O . LYS A 1 90 ? -0.866 3.817 8.367 1.00 98.69 90 LYS A O 1
ATOM 721 N N . HIS A 1 91 ? 0.583 3.458 10.047 1.00 98.31 91 HIS A N 1
ATOM 722 C CA . HIS A 1 91 ? -0.412 3.184 11.059 1.00 98.31 91 HIS A CA 1
ATOM 723 C C . HIS A 1 91 ? -1.354 4.392 11.207 1.00 98.31 91 HIS A C 1
ATOM 725 O O . HIS A 1 91 ? -0.875 5.478 11.548 1.00 98.31 91 HIS A O 1
ATOM 731 N N . PRO A 1 92 ? -2.678 4.229 11.032 1.00 96.00 92 PRO A N 1
ATOM 732 C CA . PRO A 1 92 ? -3.595 5.365 10.958 1.00 96.00 92 PRO A CA 1
ATOM 733 C C . PRO A 1 92 ? -3.649 6.251 12.206 1.00 96.00 92 PRO A C 1
ATOM 735 O O . PRO A 1 92 ? -3.714 7.469 12.095 1.00 96.00 92 PRO A O 1
ATOM 738 N N . ILE A 1 93 ? -3.590 5.638 13.393 1.00 96.62 93 ILE A N 1
ATOM 739 C CA . ILE A 1 93 ? -3.653 6.356 14.678 1.00 96.62 93 ILE A CA 1
ATOM 740 C C . ILE A 1 93 ? -2.253 6.738 15.183 1.00 96.62 93 ILE A C 1
ATOM 742 O O . ILE A 1 93 ? -1.965 7.901 15.444 1.00 96.62 93 ILE A O 1
ATOM 746 N N . LYS A 1 94 ? -1.363 5.749 15.318 1.00 96.94 94 LYS A N 1
ATOM 747 C CA . LYS A 1 94 ? -0.040 5.898 15.943 1.00 96.94 94 LYS A CA 1
ATOM 748 C C . LYS A 1 94 ? 1.025 6.524 15.033 1.00 96.94 94 LYS A C 1
ATOM 750 O O . LYS A 1 94 ? 2.080 6.918 15.516 1.00 96.94 94 LYS A O 1
ATOM 755 N N . GLY A 1 95 ? 0.790 6.597 13.722 1.00 96.88 95 GLY A N 1
ATOM 756 C CA . GLY A 1 95 ? 1.645 7.320 12.777 1.00 96.88 95 GLY A CA 1
ATOM 757 C C . GLY A 1 95 ? 2.991 6.674 12.423 1.00 96.88 95 GLY A C 1
ATOM 758 O O . GLY A 1 95 ? 3.716 7.246 11.607 1.00 96.88 95 GLY A O 1
ATOM 759 N N . TYR A 1 96 ? 3.337 5.507 12.977 1.00 97.38 96 TYR A N 1
ATOM 760 C CA . TYR A 1 96 ? 4.533 4.760 12.569 1.00 97.38 96 TYR A CA 1
ATOM 761 C C . TYR A 1 96 ? 4.31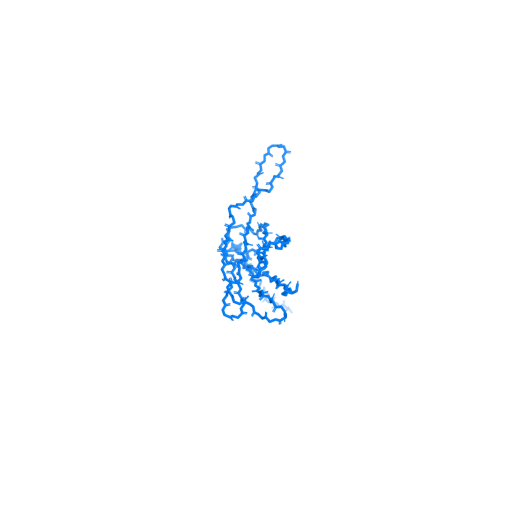8 4.051 11.229 1.00 97.38 96 TYR A C 1
ATOM 763 O O . TYR A 1 96 ? 3.194 3.739 10.850 1.00 97.38 96 TYR A O 1
ATOM 771 N N . TRP A 1 97 ? 5.396 3.776 10.501 1.00 98.38 97 TRP A N 1
ATOM 772 C CA . TRP A 1 97 ? 5.335 3.028 9.245 1.00 98.38 97 TRP A CA 1
ATOM 773 C C . TRP A 1 97 ? 5.492 1.528 9.488 1.00 98.38 97 TRP A C 1
ATOM 775 O O . TRP A 1 97 ? 6.302 1.129 10.321 1.00 98.38 97 TRP A O 1
ATOM 785 N N . SER A 1 98 ? 4.765 0.702 8.734 1.00 98.38 98 SER A N 1
ATOM 786 C CA . SER A 1 98 ? 5.032 -0.733 8.669 1.00 98.38 98 SER A CA 1
ATOM 787 C C . SER A 1 98 ? 6.394 -1.009 8.029 1.00 98.38 98 SER A C 1
ATOM 789 O O . SER A 1 98 ? 6.953 -0.172 7.307 1.00 98.38 98 SER A O 1
ATOM 791 N N . GLU A 1 99 ? 6.878 -2.235 8.209 1.00 97.69 99 GLU A N 1
ATOM 792 C CA . GLU A 1 99 ? 7.948 -2.770 7.374 1.00 97.69 99 GLU A CA 1
ATOM 793 C C . GLU A 1 99 ? 7.557 -2.727 5.891 1.00 97.69 99 GLU A C 1
ATOM 795 O O . GLU A 1 99 ? 6.374 -2.754 5.524 1.00 97.69 99 GLU A O 1
ATOM 800 N N . HIS A 1 100 ? 8.567 -2.652 5.025 1.00 96.56 100 HIS A N 1
ATOM 801 C CA . HIS A 1 100 ? 8.352 -2.748 3.587 1.00 96.56 100 HIS A CA 1
ATOM 802 C C . HIS A 1 100 ? 8.062 -4.192 3.192 1.00 96.56 100 HIS A C 1
ATOM 804 O O . HIS A 1 100 ? 8.927 -5.059 3.329 1.00 96.56 100 HIS A O 1
ATOM 810 N N . PHE A 1 101 ? 6.930 -4.420 2.531 1.00 96.94 101 PHE A N 1
ATOM 811 C CA . PHE A 1 101 ? 6.853 -5.525 1.585 1.00 96.94 101 PHE A CA 1
ATOM 812 C C . PHE A 1 101 ? 7.746 -5.197 0.402 1.00 96.94 101 PHE A C 1
ATOM 814 O O . PHE A 1 101 ? 7.670 -4.101 -0.151 1.00 96.94 101 PHE A O 1
ATOM 821 N N . ARG A 1 102 ? 8.600 -6.141 0.018 1.00 95.12 102 ARG A N 1
ATOM 822 C CA . ARG A 1 102 ? 9.480 -6.023 -1.143 1.00 95.12 102 ARG A CA 1
ATOM 823 C C . ARG A 1 102 ? 9.206 -7.172 -2.085 1.00 95.12 102 ARG A C 1
ATOM 825 O O . ARG A 1 102 ? 8.936 -8.290 -1.654 1.00 95.12 102 ARG A O 1
ATOM 832 N N . GLY A 1 103 ? 9.309 -6.908 -3.372 1.00 92.69 103 GLY A N 1
ATOM 833 C CA . GLY A 1 103 ? 9.188 -7.962 -4.355 1.00 92.69 103 GLY A CA 1
ATOM 834 C C . GLY A 1 103 ? 9.506 -7.472 -5.743 1.00 92.69 103 GLY A C 1
ATOM 835 O O . GLY A 1 103 ? 9.882 -6.326 -5.952 1.00 92.69 103 GLY A O 1
ATOM 836 N N . THR A 1 104 ? 9.296 -8.359 -6.699 1.00 91.19 104 THR A N 1
ATOM 837 C CA . THR A 1 104 ? 9.437 -8.049 -8.109 1.00 91.19 104 THR A CA 1
ATOM 838 C C . THR A 1 104 ? 8.072 -8.122 -8.788 1.00 91.19 104 THR A C 1
ATOM 840 O O . THR A 1 104 ? 7.260 -9.005 -8.487 1.00 91.19 104 THR A O 1
ATOM 843 N N . ILE A 1 105 ? 7.817 -7.210 -9.720 1.00 89.81 105 ILE A N 1
ATOM 844 C CA . ILE A 1 105 ? 6.627 -7.206 -10.564 1.00 89.81 105 ILE A CA 1
ATOM 845 C C . ILE A 1 105 ? 7.013 -7.143 -12.048 1.00 89.81 105 ILE A C 1
ATOM 847 O O . ILE A 1 105 ? 8.042 -6.570 -12.420 1.00 89.81 105 ILE A O 1
ATOM 851 N N . MET A 1 106 ? 6.203 -7.798 -12.881 1.00 87.06 106 MET A N 1
ATOM 852 C CA . MET A 1 106 ? 6.373 -7.834 -14.333 1.00 87.06 106 MET A CA 1
ATOM 853 C C . MET A 1 106 ? 5.311 -6.976 -15.022 1.00 87.06 106 MET A C 1
ATOM 855 O O . MET A 1 106 ? 4.231 -6.743 -14.463 1.00 87.06 106 MET A O 1
ATOM 859 N N . GLY A 1 107 ? 5.600 -6.542 -16.249 1.00 86.94 107 GLY A N 1
ATOM 860 C CA . GLY A 1 107 ? 4.646 -5.792 -17.063 1.00 86.94 107 GLY A CA 1
ATOM 861 C C . GLY A 1 107 ? 3.323 -6.549 -17.202 1.00 86.94 107 GLY A C 1
ATOM 862 O O . GLY A 1 107 ? 3.309 -7.746 -17.475 1.00 86.94 107 GLY A O 1
ATOM 863 N N . GLY A 1 108 ? 2.201 -5.859 -16.979 1.00 86.00 108 GLY A N 1
ATOM 864 C CA . GLY A 1 108 ? 0.858 -6.436 -17.134 1.00 86.00 108 GLY A CA 1
ATOM 865 C C . GLY A 1 108 ? 0.374 -7.257 -15.938 1.00 86.00 108 GLY A C 1
ATOM 866 O O . GLY A 1 108 ? -0.693 -7.860 -16.013 1.00 86.00 108 GLY A O 1
ATOM 867 N N . THR A 1 109 ? 1.135 -7.291 -14.840 1.00 89.31 109 THR A N 1
ATOM 868 C CA . THR A 1 109 ? 0.764 -8.031 -13.626 1.00 89.31 109 THR A CA 1
ATOM 869 C C . THR A 1 109 ? 0.306 -7.106 -12.500 1.00 89.31 109 THR A C 1
ATOM 871 O O . THR A 1 109 ? 0.712 -5.942 -12.422 1.00 89.31 109 THR A O 1
ATOM 874 N N . THR A 1 110 ? -0.514 -7.654 -11.604 1.00 93.56 110 THR A N 1
ATOM 875 C CA . THR A 1 110 ? -0.952 -7.009 -10.361 1.00 93.56 110 THR A CA 1
ATOM 876 C C . THR A 1 110 ? -0.368 -7.755 -9.163 1.00 93.56 110 THR A C 1
ATOM 878 O O . THR A 1 110 ? -0.335 -8.989 -9.144 1.00 93.56 110 THR A O 1
ATOM 881 N N . LYS A 1 111 ? 0.096 -7.017 -8.153 1.00 95.69 111 LYS A N 1
ATOM 882 C CA . LYS A 1 111 ? 0.486 -7.543 -6.839 1.00 95.69 111 LYS A CA 1
ATOM 883 C C . LYS A 1 111 ? -0.405 -6.932 -5.765 1.00 95.69 111 LYS A C 1
ATOM 885 O O . LYS A 1 111 ? -0.515 -5.712 -5.693 1.00 95.69 111 LYS A O 1
ATOM 890 N N . THR A 1 112 ? -0.986 -7.782 -4.926 1.00 97.69 112 THR A N 1
ATOM 891 C CA . THR A 1 112 ? -1.877 -7.365 -3.841 1.00 97.69 112 THR A CA 1
ATOM 892 C C . THR A 1 112 ? -1.167 -7.487 -2.495 1.00 97.69 112 THR A C 1
ATOM 894 O O . THR A 1 112 ? -0.654 -8.562 -2.186 1.00 97.69 112 THR A O 1
ATOM 897 N N . HIS A 1 113 ? -1.153 -6.415 -1.699 1.00 98.12 113 HIS A N 1
ATOM 898 C CA . HIS A 1 113 ? -0.629 -6.400 -0.327 1.00 98.12 113 HIS A CA 1
ATOM 899 C C . HIS A 1 113 ? -1.626 -5.728 0.606 1.00 98.12 113 HIS A C 1
ATOM 901 O O . HIS A 1 113 ? -1.929 -4.553 0.460 1.00 98.12 113 HIS A O 1
ATOM 907 N N . ASN A 1 114 ? -2.131 -6.460 1.589 1.00 98.44 114 ASN A N 1
ATOM 908 C CA . ASN A 1 114 ? -2.997 -5.867 2.601 1.00 98.44 114 ASN A CA 1
ATOM 909 C C . ASN A 1 114 ? -2.172 -5.503 3.834 1.00 98.44 114 ASN A C 1
ATOM 911 O O . ASN A 1 114 ? -1.261 -6.237 4.216 1.00 98.44 114 ASN A O 1
ATOM 915 N N . PHE A 1 115 ? -2.522 -4.393 4.477 1.00 98.56 115 PHE A N 1
ATOM 916 C CA . PHE A 1 115 ? -1.929 -3.981 5.748 1.00 98.56 115 PHE A CA 1
ATOM 917 C C . PHE A 1 115 ? -3.004 -4.033 6.818 1.00 98.56 115 PHE A C 1
ATOM 919 O O . PHE A 1 115 ? -4.085 -3.500 6.610 1.00 98.56 115 PHE A O 1
ATOM 926 N N . SER A 1 116 ? -2.728 -4.678 7.946 1.00 98.31 116 SER A N 1
ATOM 927 C CA . SER A 1 116 ? -3.661 -4.744 9.073 1.00 98.31 116 SER A CA 1
ATOM 928 C C . SER A 1 116 ? -2.995 -4.169 10.310 1.00 98.31 116 SER A C 1
ATOM 930 O O . SER A 1 116 ? -1.870 -4.542 10.639 1.00 98.31 116 SER A O 1
ATOM 932 N N . PHE A 1 117 ? -3.693 -3.256 10.972 1.00 98.19 117 PHE A N 1
ATOM 933 C CA . PHE A 1 117 ? -3.262 -2.594 12.195 1.00 98.19 117 PHE A CA 1
ATOM 934 C C . PHE A 1 117 ? -4.301 -2.783 13.301 1.00 98.19 117 PHE A C 1
ATOM 936 O O . PHE A 1 117 ? -5.474 -3.043 13.022 1.00 98.19 117 PHE A O 1
ATOM 943 N N . THR A 1 118 ? -3.868 -2.604 14.545 1.00 97.12 118 THR A N 1
ATOM 944 C CA . THR A 1 118 ? -4.724 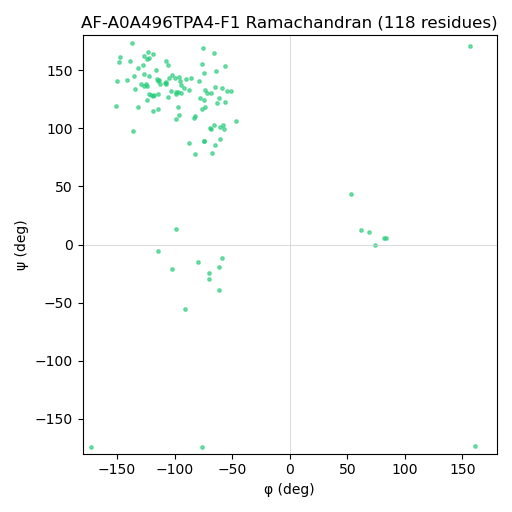-2.577 15.736 1.00 97.12 118 THR A CA 1
ATOM 945 C C . THR A 1 118 ? -4.691 -1.186 16.358 1.00 97.12 118 THR A C 1
ATOM 947 O O . THR A 1 118 ? -3.640 -0.548 16.388 1.00 97.12 118 THR A O 1
ATOM 950 N N . SER A 1 119 ? -5.825 -0.687 16.842 1.00 94.00 119 SER A N 1
ATOM 951 C CA . SER A 1 119 ? -5.880 0.611 17.527 1.00 94.00 119 SER A CA 1
ATOM 952 C C . SER A 1 119 ? -5.200 0.591 18.898 1.00 94.00 119 SER A C 1
ATOM 954 O O . SER A 1 119 ? -4.636 1.616 19.296 1.00 94.00 119 SER A O 1
ATOM 956 N N . GLU A 1 120 ? -5.203 -0.570 19.564 1.00 87.94 120 GLU A N 1
ATOM 957 C CA . GLU A 1 120 ? -4.511 -0.844 20.835 1.00 87.94 120 GLU A CA 1
ATOM 958 C C . GLU A 1 120 ? -2.998 -0.676 20.738 1.00 87.94 120 GLU A C 1
ATOM 960 O O . GLU A 1 120 ? -2.372 -1.156 19.759 1.00 87.94 120 GLU A O 1
#

Mean pr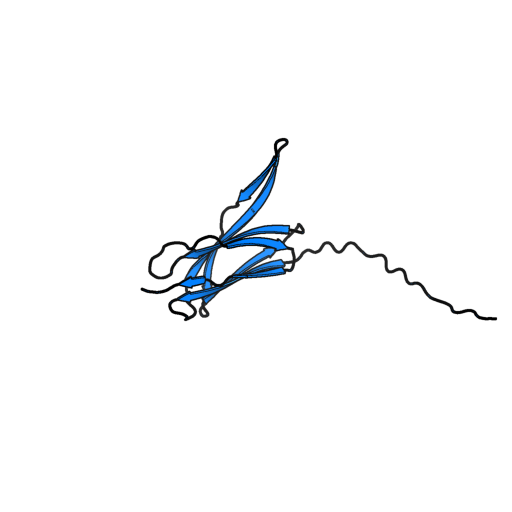edicted aligned error: 9.72 Å

Solvent-accessible surface area (backbone atoms only — not comparable to full-atom values): 7073 Å² total; per-residue (Å²): 139,87,83,84,84,78,81,79,78,79,75,77,80,71,84,73,80,65,73,14,59,23,36,47,30,35,39,34,24,45,71,88,36,62,32,54,61,31,46,34,42,38,31,40,38,44,80,47,80,52,102,88,48,79,43,76,47,69,49,83,64,50,75,50,58,19,40,87,71,3,36,43,74,48,76,46,84,33,92,56,70,66,45,40,38,35,38,31,42,34,41,79,85,83,64,48,69,52,72,68,51,70,51,75,51,38,40,57,38,78,45,79,56,71,47,79,44,65,88,120

Radius of gyration: 21.42 Å; Cα contacts (8 Å, |Δi|>4): 260; chains: 1; bounding box: 46×52×74 Å

Secondary structure (DSSP, 8-state):
-------------------PEEEEEEEEEETTEE-TT-EEEEEEEEEEEETTEEEEEEPPPEEEE--TTSEEEEEEE-SSSEEEEEEEEB-TTT-PBPPPEEEEEETT-EEE--EEE---

Nearest PDB structures (foldseek):
  5aoe-assembly2_B  TM=4.736E-01  e=3.852E-03  Streptococcus pneumoniae
  1s3r-assembly1_A  TM=4.712E-01  e=5.058E-03  Streptococcus intermedius
  5cr8-assembly2_A  TM=4.374E-01  e=2.084E-02  Streptococcus pneumoniae
  6nal-assembly1_A  TM=4.069E-01  e=1.423E-02  Desulfobulbus propionicus DSM 2032
  5ly6-assembly1_B  TM=4.081E-01  e=1.869E-02  Streptococcus pneumoniae D39

Foldseek 3Di:
DDDDDPPPPPPDPDPPQQQAKEKEKEFEAEPNATDWFWKKKKWWWDFDDDPVDTDTDIDDIDIDTAHPRRMDMDIDGDRDFKTKMWMWIADPQPGHIDDIDIDMIGGNYYHYDYHYHYPD